Protein AF-A0A2Y9AD36-F1 (afdb_monomer)

Organism: NCBI:txid475081

Sequence (141 aa):
MLAATVLSATPFQVSAASSDPVTTPAVSARLLTVENGIAPGAGTLSAGLALDLAEGWKTYWRTPEEVGFPPEIDWSGSQNVASIDFQWPATERFTAFGIENFGYHDEVVFPIRITLEEPGAPVRLSADVTLLTCSDIRVPQ

Nearest PDB structures (foldseek):
  6c29-assembly3_C  TM=8.205E-01  e=1.510E-08  Proteus mirabilis HI4320
  1om9-assembly1_A  TM=4.611E-01  e=1.173E-01  Homo sapiens
  6pnq-assembly1_B  TM=2.690E-01  e=9.764E-01  Rattus norvegicus
  1h54-assembly1_A  TM=2.701E-01  e=9.272E-01  Levilactobacillus brevis
  1h54-assembly1_B  TM=2.167E-01  e=1.555E+00  Levilactobacillus brevis

Secondary structure (DSSP, 8-state):
-PPPPP--------PPEEPPPEE-SSEEEEEEES-SS--TT--EEEEEEEEEEPTTEEEE-S--SSS----EEE-TT-BS-SEEEE-----EEEEETTEEEEEEESEEEEEEEEEPSSTTS--B---EEE--EEESS----

Foldseek 3Di:
DDDDDDDDDDPDPFDKDKDDWDDDLFKIWIKIWPGPAAPAQAQKTKIKIKIFGDPQKWFADQDWDPDDDGKDKDFVPKDQFPDKDKADDAWDWDADPNDIGTGDHGMDIIMMMTGGNDHRDDIGTDIDIDTDMDGPDPDDD

Solvent-accessible surface area (backbone atoms only — not comparable to full-atom values): 8468 Å² total; per-residue (Å²): 133,88,80,85,84,85,83,83,82,77,79,82,80,75,43,61,36,68,54,78,70,52,72,56,94,54,39,36,38,30,48,36,29,70,46,64,69,61,55,87,67,37,46,61,49,58,33,28,48,37,38,42,30,36,93,63,23,34,37,62,32,82,67,38,86,89,77,66,64,49,67,44,72,45,50,82,77,36,42,51,66,66,48,76,50,81,44,81,67,91,67,45,80,47,75,56,98,89,38,83,45,50,20,49,49,53,64,48,64,33,47,29,44,37,32,36,64,51,49,32,50,83,68,46,88,35,73,52,75,49,73,55,74,50,57,81,60,88,74,85,128

InterPro domains:
  IPR028250 Thiol:disulfide interchange protein DsbD, N-terminal domain [PF11412] (43-136)

Structure (mmCIF, N/CA/C/O backbone):
data_AF-A0A2Y9AD36-F1
#
_entry.id   AF-A0A2Y9AD36-F1
#
loop_
_atom_site.group_PDB
_atom_site.id
_atom_site.type_symbol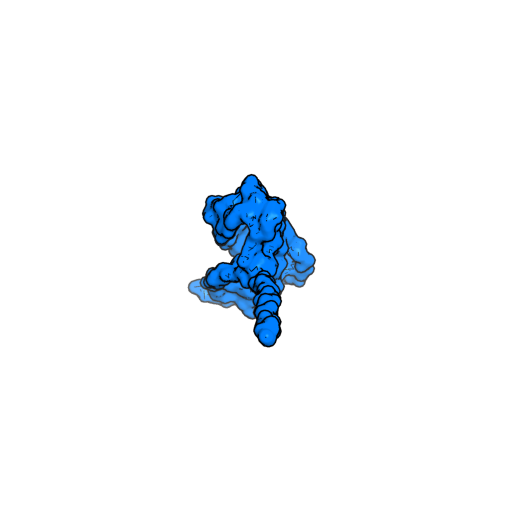
_atom_site.label_atom_id
_atom_site.label_alt_id
_atom_site.label_comp_id
_atom_site.label_asym_id
_atom_site.label_entity_id
_atom_site.label_seq_id
_atom_site.pdbx_PDB_ins_code
_atom_site.Cartn_x
_atom_site.Cartn_y
_atom_site.Cartn_z
_atom_site.occupancy
_atom_site.B_iso_or_equiv
_atom_site.auth_seq_id
_atom_site.auth_comp_id
_atom_site.auth_asym_id
_atom_site.auth_atom_id
_atom_site.pdbx_PDB_model_num
ATOM 1 N N . MET A 1 1 ? -53.919 -28.029 16.811 1.00 48.59 1 MET A N 1
ATOM 2 C CA . MET A 1 1 ? -52.761 -28.242 15.915 1.00 48.59 1 MET A CA 1
ATOM 3 C C . MET A 1 1 ? -51.708 -27.209 16.285 1.00 48.59 1 MET A C 1
ATOM 5 O O . MET A 1 1 ? -52.034 -26.032 16.236 1.00 48.59 1 MET A O 1
ATOM 9 N N . LEU A 1 2 ? -50.515 -27.615 16.733 1.00 43.09 2 LEU A N 1
ATOM 10 C CA . LEU A 1 2 ? -49.399 -26.680 16.932 1.00 43.09 2 LEU A CA 1
ATOM 11 C C . LEU A 1 2 ? -48.762 -26.405 15.564 1.00 43.09 2 LEU A C 1
ATOM 13 O O . LEU A 1 2 ? -48.336 -27.342 14.894 1.00 43.09 2 LEU A O 1
ATOM 17 N N . ALA A 1 3 ? -48.728 -25.141 15.147 1.00 57.41 3 ALA A N 1
ATOM 18 C CA . ALA A 1 3 ? -47.971 -24.714 13.977 1.00 57.41 3 ALA A CA 1
ATOM 19 C C . ALA A 1 3 ? -46.500 -24.540 14.382 1.00 57.41 3 ALA A C 1
ATOM 21 O O . ALA A 1 3 ? -46.206 -23.840 15.349 1.00 57.41 3 ALA A O 1
ATOM 22 N N . ALA A 1 4 ? -45.588 -25.205 13.675 1.00 63.00 4 ALA A N 1
ATOM 23 C CA . ALA A 1 4 ? -44.155 -25.050 13.886 1.00 63.00 4 ALA A CA 1
ATOM 24 C C . ALA A 1 4 ? -43.661 -23.785 13.170 1.00 63.00 4 ALA A C 1
ATOM 26 O O . ALA A 1 4 ? -43.781 -23.673 11.950 1.00 63.00 4 ALA A O 1
ATOM 27 N N . THR A 1 5 ? -43.104 -22.839 13.922 1.00 64.06 5 THR A N 1
ATOM 28 C CA . THR A 1 5 ? -42.421 -21.658 13.384 1.00 64.06 5 THR A CA 1
ATOM 29 C C . THR A 1 5 ? -40.951 -22.003 13.173 1.00 64.06 5 THR A C 1
ATOM 31 O O . THR A 1 5 ? -40.244 -22.326 14.125 1.00 64.06 5 THR A O 1
ATOM 34 N N . VAL A 1 6 ? -40.486 -21.954 11.926 1.00 73.06 6 VAL A N 1
ATOM 35 C CA . VAL A 1 6 ? -39.072 -22.149 11.581 1.00 73.06 6 VAL A CA 1
ATOM 36 C C . VAL A 1 6 ? -38.408 -20.776 11.509 1.00 73.06 6 VAL A C 1
ATOM 38 O O . VAL A 1 6 ? -38.865 -19.913 10.763 1.00 73.06 6 VAL A O 1
ATOM 41 N N . LEU A 1 7 ? -37.348 -20.569 12.294 1.00 74.31 7 LEU A N 1
ATOM 42 C CA . LEU A 1 7 ? -36.509 -19.373 12.235 1.00 74.31 7 LEU A CA 1
ATOM 43 C C . LEU A 1 7 ? -35.235 -19.713 11.454 1.00 74.31 7 LEU A C 1
ATOM 45 O O . LEU A 1 7 ? -34.413 -20.499 11.921 1.00 74.31 7 LEU A O 1
ATOM 49 N N . SER A 1 8 ? -35.076 -19.127 10.270 1.00 70.00 8 SER A N 1
ATOM 50 C CA . SER A 1 8 ? -33.864 -19.266 9.460 1.00 70.00 8 SER A CA 1
ATOM 51 C C . SER A 1 8 ? -32.948 -18.072 9.713 1.00 70.00 8 SER A C 1
ATOM 53 O O . SER A 1 8 ? -33.290 -16.948 9.354 1.00 70.00 8 SER A O 1
ATOM 55 N N . ALA A 1 9 ? -31.788 -18.304 10.329 1.00 64.00 9 ALA A N 1
ATOM 56 C CA . ALA A 1 9 ? -30.728 -17.306 10.431 1.00 64.00 9 ALA A CA 1
ATOM 57 C C . ALA A 1 9 ? -29.854 -17.381 9.170 1.00 64.00 9 ALA A C 1
ATOM 59 O O . ALA A 1 9 ? -29.153 -18.369 8.955 1.00 64.00 9 ALA A O 1
ATOM 60 N N . THR A 1 10 ? -29.912 -16.364 8.311 1.00 58.66 10 THR A N 1
ATOM 61 C CA . THR A 1 10 ? -28.974 -16.228 7.188 1.00 58.66 10 THR A CA 1
ATOM 62 C C . THR A 1 10 ? -27.591 -15.846 7.719 1.00 58.66 10 THR A C 1
ATOM 64 O O . THR A 1 10 ? -27.505 -14.910 8.518 1.00 58.66 10 THR A O 1
ATOM 67 N N . PRO A 1 11 ? -26.510 -16.527 7.298 1.00 57.38 11 PRO A N 1
ATOM 68 C CA . PRO A 1 11 ? -25.160 -16.144 7.687 1.00 57.38 11 PRO A CA 1
ATOM 69 C C . PRO A 1 11 ? -24.866 -14.726 7.187 1.00 57.38 11 PRO A C 1
ATOM 71 O O . PRO A 1 11 ? -25.161 -14.395 6.037 1.00 57.38 11 PRO A O 1
ATOM 74 N N . PHE A 1 12 ? -24.301 -13.888 8.059 1.00 60.62 12 PHE A N 1
ATOM 75 C CA . PHE A 1 12 ? -23.795 -12.571 7.684 1.00 60.62 12 PHE A CA 1
ATOM 76 C C . PHE A 1 12 ? -22.705 -12.787 6.629 1.00 60.62 12 PHE A C 1
ATOM 78 O O . PHE A 1 12 ? -21.667 -13.385 6.913 1.00 60.62 12 PHE A O 1
ATOM 85 N N . GLN A 1 13 ? -22.968 -12.383 5.388 1.00 58.28 13 GLN A N 1
ATOM 86 C CA . GLN A 1 13 ? -21.959 -12.418 4.340 1.00 58.28 13 GLN A CA 1
ATOM 87 C C . GLN A 1 13 ? -20.945 -11.323 4.660 1.00 58.28 13 GLN A C 1
ATOM 89 O O . GLN A 1 13 ? -21.224 -10.140 4.488 1.00 58.28 13 GLN A O 1
ATOM 94 N N . VAL A 1 14 ? -19.782 -11.719 5.170 1.00 64.44 14 VAL A N 1
ATOM 95 C CA . VAL A 1 14 ? -18.631 -10.825 5.261 1.00 64.44 14 VAL A CA 1
ATOM 96 C C . VAL A 1 14 ? -18.055 -10.730 3.853 1.00 64.44 14 VAL A C 1
ATOM 98 O O . VAL A 1 14 ? -17.436 -11.668 3.357 1.00 64.44 14 VAL A O 1
ATOM 101 N N . SER A 1 15 ? -18.355 -9.638 3.160 1.00 78.94 15 SER A N 1
ATOM 102 C CA . SER A 1 15 ? -17.719 -9.304 1.883 1.00 78.94 15 SER A CA 1
ATOM 103 C C . SER A 1 15 ? -16.440 -8.523 2.148 1.00 78.94 15 SER A C 1
ATOM 105 O O . SER A 1 15 ? -16.371 -7.824 3.146 1.00 78.94 15 SER A O 1
ATOM 107 N N . ALA A 1 16 ? -15.453 -8.594 1.261 1.00 86.06 16 ALA A N 1
ATOM 108 C CA . ALA A 1 16 ? -14.370 -7.613 1.244 1.00 86.06 16 ALA A CA 1
ATOM 109 C C . ALA A 1 16 ? -14.930 -6.228 0.864 1.00 86.06 16 ALA A C 1
ATOM 111 O O . ALA A 1 16 ? -15.912 -6.148 0.119 1.00 86.06 16 ALA A O 1
ATOM 112 N N . ALA A 1 17 ? -14.320 -5.148 1.354 1.00 89.75 17 ALA A N 1
ATOM 113 C CA . ALA A 1 17 ? -14.590 -3.801 0.850 1.00 89.75 17 ALA A CA 1
ATOM 114 C C . ALA A 1 17 ? -13.448 -3.349 -0.065 1.00 89.75 17 ALA A C 1
ATOM 116 O O . ALA A 1 17 ? -12.291 -3.716 0.148 1.00 89.75 17 ALA A O 1
ATOM 117 N N . SER A 1 18 ? -13.763 -2.529 -1.065 1.00 94.44 18 SER A N 1
ATOM 118 C CA . SER A 1 18 ? -12.772 -1.872 -1.917 1.00 94.44 18 SER A CA 1
ATOM 119 C C . SER A 1 18 ? -13.133 -0.409 -2.129 1.00 94.44 18 SER A C 1
ATOM 121 O O . SER A 1 18 ? -14.314 -0.086 -2.266 1.00 94.44 18 SER A O 1
ATOM 123 N N . SER A 1 19 ? -12.132 0.465 -2.203 1.00 95.38 19 SER A N 1
ATOM 124 C CA . SER A 1 19 ? -12.334 1.827 -2.703 1.00 95.38 19 SER A CA 1
ATOM 125 C C . SER A 1 19 ? -12.590 1.825 -4.211 1.00 95.38 19 SER A C 1
ATOM 127 O O . SER A 1 19 ? -12.266 0.855 -4.905 1.00 95.38 19 SER A O 1
ATOM 129 N N . ASP A 1 20 ? -13.091 2.945 -4.732 1.00 95.81 20 ASP A N 1
ATOM 130 C CA . ASP A 1 20 ? -12.963 3.228 -6.160 1.00 95.81 20 ASP A CA 1
ATOM 131 C C . ASP A 1 20 ? -11.470 3.276 -6.541 1.00 95.81 20 ASP A C 1
ATOM 133 O O . ASP A 1 20 ? -10.641 3.711 -5.726 1.00 95.81 20 ASP A O 1
ATOM 137 N N . PRO A 1 21 ? -11.096 2.797 -7.739 1.00 95.69 21 PRO A N 1
ATOM 138 C CA . PRO A 1 21 ? -9.721 2.870 -8.199 1.00 95.69 21 PRO A CA 1
ATOM 139 C C . PRO A 1 21 ? -9.339 4.307 -8.572 1.00 95.69 21 PRO A C 1
ATOM 141 O O . PRO A 1 21 ? -10.106 5.028 -9.211 1.00 95.69 21 PRO A O 1
ATOM 144 N N . VAL A 1 22 ? -8.114 4.694 -8.223 1.00 95.81 22 VAL A N 1
ATOM 145 C CA . VAL A 1 22 ? -7.457 5.905 -8.724 1.00 95.81 22 VAL A CA 1
ATOM 146 C C . VAL A 1 22 ? -6.466 5.482 -9.799 1.00 95.81 22 VAL A C 1
ATOM 148 O O . VAL A 1 22 ? -5.527 4.736 -9.523 1.00 95.81 22 VAL A O 1
ATOM 151 N N . THR A 1 23 ? -6.680 5.937 -11.032 1.00 95.25 23 THR A N 1
ATOM 152 C CA . THR A 1 23 ? -5.929 5.460 -12.199 1.00 95.25 23 THR A CA 1
ATOM 153 C C . THR A 1 23 ? -5.132 6.579 -12.858 1.00 95.25 23 THR A C 1
ATOM 155 O O . THR A 1 23 ? -5.627 7.679 -13.098 1.00 95.25 23 THR A O 1
ATOM 158 N N . THR A 1 24 ? -3.893 6.256 -13.204 1.00 93.50 24 THR A N 1
ATOM 159 C CA . THR A 1 24 ? -3.005 7.016 -14.088 1.00 93.50 24 THR A CA 1
ATOM 160 C C . THR A 1 24 ? -2.670 6.151 -15.312 1.00 93.50 24 THR A C 1
ATOM 162 O O . THR A 1 24 ? -2.976 4.959 -15.309 1.00 93.50 24 THR A O 1
ATOM 165 N N . PRO A 1 25 ? -1.999 6.680 -16.352 1.00 93.25 25 PRO A N 1
ATOM 166 C CA . PRO A 1 25 ? -1.533 5.844 -17.462 1.00 93.25 25 PRO A CA 1
ATOM 167 C C . PRO A 1 25 ? -0.558 4.722 -17.059 1.00 93.25 25 PRO A C 1
ATOM 169 O O . PRO A 1 25 ? -0.398 3.771 -17.815 1.00 93.25 25 PRO A O 1
ATOM 172 N N . ALA A 1 26 ? 0.112 4.849 -15.907 1.00 92.50 26 ALA A N 1
ATOM 173 C CA . ALA A 1 26 ? 1.117 3.898 -15.435 1.00 92.50 26 ALA A CA 1
ATOM 174 C C . ALA A 1 26 ? 0.559 2.859 -14.454 1.00 92.50 26 ALA A C 1
ATOM 176 O O . ALA A 1 26 ? 1.008 1.716 -14.446 1.00 92.50 26 ALA A O 1
ATOM 177 N N . VAL A 1 27 ? -0.381 3.264 -13.595 1.00 95.38 27 VAL A N 1
ATOM 178 C CA . VAL A 1 27 ? -0.849 2.450 -12.467 1.00 95.38 27 VAL A CA 1
ATOM 179 C C . VAL A 1 27 ? -2.290 2.776 -12.091 1.00 95.38 27 VAL A C 1
ATOM 181 O O . VAL A 1 27 ? -2.697 3.943 -12.095 1.00 95.38 27 VAL A O 1
ATOM 184 N N . SER A 1 28 ? -3.040 1.747 -11.711 1.00 97.25 28 SER A N 1
ATOM 185 C CA . SER A 1 28 ? -4.317 1.841 -11.014 1.00 97.25 28 SER A CA 1
ATOM 186 C C . SER A 1 28 ? -4.154 1.376 -9.568 1.00 97.25 28 SER A C 1
ATOM 188 O O . SER A 1 28 ? -3.721 0.254 -9.325 1.00 97.25 28 SER A O 1
ATOM 190 N N . ALA A 1 29 ? -4.518 2.222 -8.607 1.00 96.81 29 ALA A N 1
ATOM 191 C CA . ALA A 1 29 ? -4.393 1.951 -7.179 1.00 96.81 29 ALA A CA 1
ATOM 192 C C . ALA A 1 29 ? -5.766 1.883 -6.501 1.00 96.81 29 ALA A C 1
ATOM 194 O O . ALA A 1 29 ? -6.648 2.693 -6.788 1.00 96.81 29 ALA A O 1
ATOM 195 N N . ARG A 1 30 ? -5.953 0.942 -5.572 1.00 97.06 30 ARG A N 1
ATOM 196 C CA . ARG A 1 30 ? -7.148 0.869 -4.714 1.00 97.06 30 ARG A CA 1
ATOM 197 C C . ARG A 1 30 ? -6.827 0.307 -3.335 1.00 97.06 30 ARG A C 1
ATOM 199 O O . ARG A 1 30 ? -5.950 -0.545 -3.193 1.00 97.06 30 ARG A O 1
ATOM 206 N N . LEU A 1 31 ? -7.584 0.737 -2.331 1.00 96.94 31 LEU A N 1
ATOM 207 C CA . LEU A 1 31 ? -7.562 0.126 -1.004 1.00 96.94 31 LEU A CA 1
ATOM 208 C C . LEU A 1 31 ? -8.560 -1.026 -0.943 1.00 96.94 31 LEU A C 1
ATOM 210 O O . LEU A 1 31 ? -9.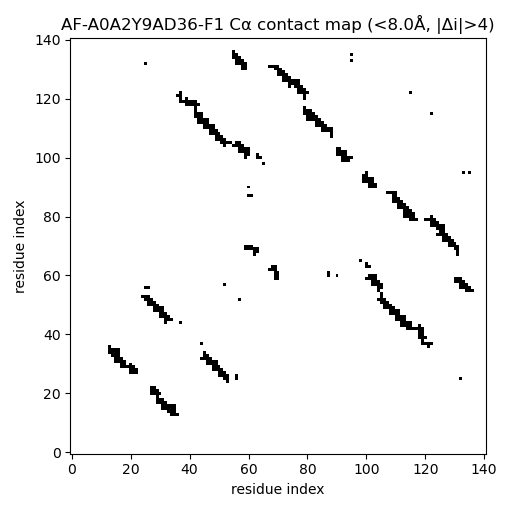670 -0.921 -1.464 1.00 96.94 31 LEU A O 1
ATOM 214 N N . LEU A 1 32 ? -8.164 -2.104 -0.278 1.00 95.88 32 LEU A N 1
ATOM 215 C CA . LEU A 1 32 ? -8.965 -3.298 -0.041 1.00 95.88 32 LEU A CA 1
ATOM 216 C C . LEU A 1 32 ? -8.987 -3.613 1.454 1.00 95.88 32 LEU A C 1
ATOM 218 O O . LEU A 1 32 ? -7.972 -3.457 2.129 1.00 95.88 32 LEU A O 1
ATOM 222 N N . THR A 1 33 ? -10.101 -4.123 1.965 1.00 94.94 33 THR A N 1
ATOM 223 C CA . THR A 1 33 ? -10.173 -4.757 3.288 1.00 94.94 33 THR A CA 1
ATOM 224 C C . THR A 1 33 ? -10.575 -6.214 3.138 1.00 94.94 33 THR A C 1
ATOM 226 O O . THR A 1 33 ? -11.345 -6.567 2.245 1.00 94.94 33 THR A O 1
ATOM 229 N N . VAL A 1 34 ? -10.074 -7.074 4.026 1.00 89.38 34 VAL A N 1
ATOM 230 C CA . VAL A 1 34 ? -10.480 -8.492 4.043 1.00 89.38 34 VAL A CA 1
ATOM 231 C C . VAL A 1 34 ? -11.968 -8.625 4.393 1.00 89.38 34 VAL A C 1
ATOM 233 O O . VAL A 1 34 ? -12.644 -9.532 3.916 1.00 89.38 34 VAL A O 1
ATOM 236 N N . GLU A 1 35 ? -12.486 -7.680 5.182 1.00 87.69 35 GLU A N 1
ATOM 237 C CA . GLU A 1 35 ? -13.848 -7.678 5.707 1.00 87.69 35 GLU A CA 1
ATOM 238 C C . GLU A 1 35 ? -14.478 -6.280 5.580 1.00 87.69 35 GLU A C 1
ATOM 240 O O . GLU A 1 35 ? -13.838 -5.261 5.848 1.00 87.69 35 GLU A O 1
ATOM 245 N N . ASN A 1 36 ? -15.746 -6.222 5.177 1.00 86.75 36 ASN A N 1
ATOM 246 C CA . ASN A 1 36 ? -16.570 -5.017 5.066 1.00 86.75 36 ASN A CA 1
ATOM 247 C C . ASN A 1 36 ? -17.387 -4.836 6.351 1.00 86.75 36 ASN A C 1
ATOM 249 O O . ASN A 1 36 ? -18.619 -4.848 6.356 1.00 86.75 36 ASN A O 1
ATOM 253 N N . GLY A 1 37 ? -16.669 -4.775 7.466 1.00 87.81 37 GLY A N 1
ATOM 254 C CA . GLY A 1 37 ? -17.218 -4.675 8.807 1.00 87.81 37 GLY A CA 1
ATOM 255 C C . GLY A 1 37 ? -16.111 -4.782 9.847 1.00 87.81 37 GLY A C 1
ATOM 256 O O . GLY A 1 37 ? -15.023 -5.269 9.558 1.00 87.81 37 GLY A O 1
ATOM 257 N N . ILE A 1 38 ? -16.397 -4.315 11.059 1.00 90.62 38 ILE A N 1
ATOM 258 C CA . ILE A 1 38 ? -15.499 -4.447 12.205 1.00 90.62 38 ILE A CA 1
ATOM 259 C C . ILE A 1 38 ? -16.195 -5.347 13.217 1.00 90.62 38 ILE A C 1
ATOM 261 O O . ILE A 1 38 ? -17.302 -5.047 13.669 1.00 90.62 38 ILE A O 1
ATOM 265 N N . ALA A 1 39 ? -15.574 -6.482 13.538 1.00 90.00 39 ALA A N 1
ATOM 266 C CA . ALA A 1 39 ? -16.119 -7.388 14.537 1.00 90.00 39 ALA A CA 1
ATOM 267 C C . ALA A 1 39 ? -16.146 -6.708 15.924 1.00 90.00 39 ALA A C 1
ATOM 269 O O . ALA A 1 39 ? -15.247 -5.924 16.244 1.00 90.00 39 ALA A O 1
ATOM 270 N N . PRO A 1 40 ? -17.141 -7.005 16.782 1.00 89.81 40 PRO A N 1
ATOM 271 C CA . PRO A 1 40 ? -17.202 -6.434 18.124 1.00 89.81 40 PRO A CA 1
ATOM 272 C C . PRO A 1 40 ? -15.907 -6.675 18.909 1.00 89.81 40 PRO A C 1
ATOM 274 O O . PRO A 1 40 ? -15.464 -7.812 19.058 1.00 89.81 40 PRO A O 1
ATOM 277 N N . GLY A 1 41 ? -15.300 -5.597 19.409 1.00 92.88 41 GLY A N 1
ATOM 278 C CA . GLY A 1 41 ? -14.044 -5.651 20.162 1.00 92.88 41 GLY A CA 1
ATOM 279 C C . GLY A 1 41 ? -12.786 -5.920 19.327 1.00 92.88 41 GLY A C 1
ATOM 280 O O . GLY A 1 41 ? -11.710 -6.051 19.909 1.00 92.88 41 GLY A O 1
ATOM 281 N N . ALA A 1 42 ? -12.877 -5.988 17.993 1.00 94.19 42 ALA A N 1
ATOM 282 C CA . ALA A 1 42 ? -11.697 -6.078 17.139 1.00 94.19 42 ALA A CA 1
ATOM 283 C C . ALA A 1 42 ? -10.851 -4.808 17.288 1.00 94.19 42 ALA A C 1
ATOM 285 O O . ALA A 1 42 ? -11.331 -3.706 17.040 1.00 94.19 42 ALA A O 1
ATOM 286 N N . GLY A 1 43 ? -9.596 -4.967 17.710 1.00 96.31 43 GLY A N 1
ATOM 287 C CA . GLY A 1 43 ? -8.631 -3.867 17.814 1.00 96.31 43 GLY A CA 1
ATOM 288 C C . GLY A 1 43 ? -7.785 -3.673 16.556 1.00 96.31 43 GLY A C 1
ATOM 289 O O . GLY A 1 43 ? -7.024 -2.713 16.476 1.00 96.31 43 GLY A O 1
ATOM 290 N N . THR A 1 44 ? -7.886 -4.582 15.585 1.00 96.38 44 THR A N 1
ATOM 291 C CA . THR A 1 44 ? -7.106 -4.537 14.348 1.00 96.38 44 THR A CA 1
ATOM 292 C C . THR A 1 44 ? -7.951 -4.894 13.133 1.00 96.38 44 THR A C 1
ATOM 294 O O . THR A 1 44 ? -8.937 -5.623 13.235 1.00 96.38 44 THR A O 1
ATOM 297 N N . LEU A 1 45 ? -7.528 -4.391 11.974 1.00 95.06 45 LEU A N 1
ATOM 298 C CA . LEU A 1 45 ? -8.106 -4.685 10.668 1.00 95.06 45 LEU A CA 1
ATOM 299 C C . LEU A 1 45 ? -6.993 -5.031 9.672 1.00 95.06 45 LEU A C 1
ATOM 301 O O . LEU A 1 45 ? -5.946 -4.379 9.636 1.00 95.06 45 LEU A O 1
ATOM 305 N N . SER A 1 46 ? -7.232 -6.050 8.849 1.00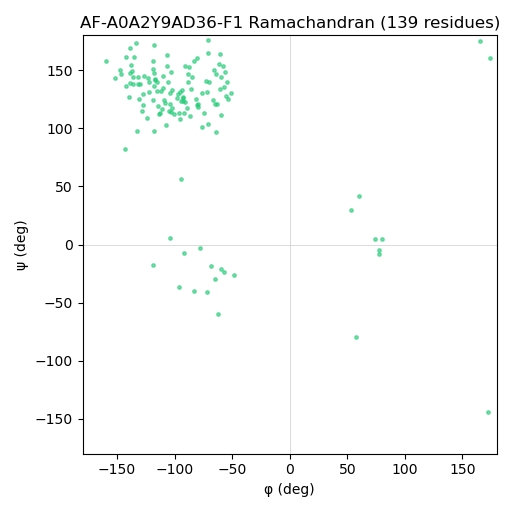 96.00 46 SER A N 1
ATOM 306 C CA . SER A 1 46 ? -6.376 -6.382 7.710 1.00 96.00 46 SER A CA 1
ATOM 307 C C . SER A 1 46 ? -6.881 -5.706 6.441 1.00 96.00 46 SER A C 1
ATOM 309 O O . SER A 1 46 ? -8.041 -5.859 6.048 1.00 96.00 46 SER A O 1
ATOM 311 N N . ALA A 1 47 ? -5.976 -4.986 5.792 1.00 96.56 47 ALA A N 1
ATOM 312 C CA . ALA A 1 47 ? -6.203 -4.279 4.548 1.00 96.56 47 ALA A CA 1
ATOM 313 C C . ALA A 1 47 ? -5.062 -4.540 3.558 1.00 96.56 47 ALA A C 1
ATOM 315 O O . ALA A 1 47 ? -4.055 -5.172 3.886 1.00 96.56 47 ALA A O 1
ATOM 316 N N . GLY A 1 48 ? -5.225 -4.049 2.337 1.00 96.81 48 GLY A N 1
ATOM 317 C CA . GLY A 1 48 ? -4.176 -4.036 1.333 1.00 96.81 48 GLY A CA 1
ATOM 318 C C . GLY A 1 48 ? -4.267 -2.815 0.430 1.00 96.81 48 GLY A C 1
ATOM 319 O O . GLY A 1 48 ? -5.364 -2.343 0.128 1.00 96.81 48 GLY A O 1
ATOM 320 N N . LEU A 1 49 ? -3.114 -2.319 -0.011 1.00 97.12 49 LEU A N 1
ATOM 321 C CA . LEU A 1 49 ? -3.017 -1.388 -1.133 1.00 97.12 49 LEU A CA 1
ATOM 322 C C . LEU A 1 49 ? -2.722 -2.209 -2.386 1.00 97.12 49 LEU A C 1
ATOM 324 O O . LEU A 1 49 ? -1.624 -2.746 -2.523 1.00 97.12 49 LEU A O 1
ATOM 328 N N . ALA A 1 50 ? -3.711 -2.338 -3.263 1.00 97.44 50 ALA A N 1
ATOM 329 C CA . ALA A 1 50 ? -3.578 -3.051 -4.524 1.00 97.44 50 ALA A CA 1
ATOM 330 C C . ALA A 1 50 ? -3.176 -2.080 -5.632 1.00 97.44 50 ALA A C 1
ATOM 332 O O . ALA A 1 50 ? -3.860 -1.075 -5.843 1.00 97.44 50 ALA A O 1
ATOM 333 N N . LEU A 1 51 ? -2.093 -2.406 -6.330 1.00 97.12 51 LEU A N 1
ATOM 334 C CA . LEU A 1 51 ? -1.624 -1.724 -7.525 1.00 97.12 51 LEU A CA 1
ATOM 335 C C . LEU A 1 51 ? -1.699 -2.678 -8.716 1.00 97.12 51 LEU A C 1
ATOM 337 O O . LEU A 1 51 ? -1.205 -3.800 -8.638 1.00 97.12 51 LEU A O 1
ATOM 341 N N . ASP A 1 52 ? -2.272 -2.189 -9.805 1.00 97.38 52 ASP A N 1
ATOM 342 C CA . ASP A 1 52 ? -2.265 -2.806 -11.130 1.00 97.38 52 ASP A CA 1
ATOM 343 C C . ASP A 1 52 ? -1.437 -1.893 -12.045 1.00 97.38 52 ASP A C 1
ATOM 345 O O . ASP A 1 52 ? -1.790 -0.725 -12.249 1.00 97.38 52 ASP A O 1
ATOM 349 N N . LEU A 1 53 ? -0.272 -2.372 -12.477 1.00 95.88 53 LEU A N 1
ATOM 350 C CA . LEU A 1 53 ? 0.690 -1.637 -13.289 1.00 95.88 53 LEU A CA 1
ATOM 351 C C . LEU A 1 53 ? 0.474 -1.964 -14.763 1.00 95.88 53 LEU A C 1
ATOM 353 O O . LEU A 1 53 ? 0.440 -3.124 -15.164 1.00 95.88 53 LEU A O 1
ATOM 357 N N . ALA A 1 54 ? 0.399 -0.922 -15.589 1.00 95.25 54 ALA A N 1
ATOM 358 C CA . ALA A 1 54 ? 0.283 -1.095 -17.029 1.00 95.25 54 ALA A CA 1
ATOM 359 C C . ALA A 1 54 ? 1.504 -1.837 -17.605 1.00 95.25 54 ALA A C 1
ATOM 361 O O . ALA A 1 54 ? 2.609 -1.773 -17.064 1.00 95.25 54 ALA A O 1
ATOM 362 N N . GLU A 1 55 ? 1.321 -2.502 -18.746 1.00 92.69 55 GLU A N 1
ATOM 363 C CA . GLU A 1 55 ? 2.379 -3.286 -19.391 1.00 92.69 55 GLU A CA 1
ATOM 364 C C . GLU A 1 55 ? 3.681 -2.477 -19.556 1.00 92.69 55 GLU A C 1
ATOM 366 O O . GLU A 1 55 ? 3.685 -1.335 -20.029 1.00 92.69 55 GLU A O 1
ATOM 371 N N . GLY A 1 56 ? 4.801 -3.073 -19.139 1.00 90.94 56 GLY A N 1
ATOM 372 C CA . GLY A 1 56 ? 6.127 -2.453 -19.192 1.00 90.94 56 GLY A CA 1
ATOM 373 C C . GLY A 1 56 ? 6.406 -1.423 -18.092 1.00 90.94 56 GLY A C 1
ATOM 374 O O . GLY A 1 56 ? 7.541 -0.942 -18.005 1.00 90.94 56 GLY A O 1
ATOM 375 N N . TRP A 1 57 ? 5.428 -1.096 -17.239 1.00 92.88 57 TRP A N 1
ATOM 376 C CA . TRP A 1 57 ? 5.619 -0.247 -16.065 1.00 92.88 57 TRP A CA 1
ATOM 377 C C . TRP A 1 57 ? 6.019 -1.051 -14.833 1.00 92.88 57 TRP A C 1
ATOM 379 O O . TRP A 1 57 ? 5.611 -2.194 -14.635 1.00 92.88 57 TRP A O 1
ATOM 389 N N . LYS A 1 58 ? 6.844 -0.431 -13.991 1.00 91.88 58 LYS A N 1
ATOM 390 C CA . LYS A 1 58 ? 7.339 -1.003 -12.736 1.00 91.88 58 LYS A CA 1
ATOM 391 C C . LYS A 1 58 ? 7.295 0.048 -11.643 1.00 91.88 58 LYS A C 1
ATOM 393 O O . LYS A 1 58 ? 7.479 1.233 -11.925 1.00 91.88 58 LYS A O 1
ATOM 398 N N . THR A 1 59 ? 7.101 -0.378 -10.402 1.00 91.00 59 THR A N 1
ATOM 399 C CA . THR A 1 59 ? 7.299 0.461 -9.214 1.00 91.00 59 THR A CA 1
ATOM 400 C C . THR A 1 59 ? 8.388 -0.127 -8.328 1.00 91.00 59 THR A C 1
ATOM 402 O O . THR A 1 59 ? 8.717 -1.310 -8.422 1.00 91.00 59 THR A O 1
ATOM 405 N N . TYR A 1 60 ? 8.989 0.715 -7.498 1.00 88.56 60 TYR A N 1
ATOM 406 C CA . TYR A 1 60 ? 10.186 0.383 -6.739 1.00 88.56 60 TYR A CA 1
ATOM 407 C C . TYR A 1 60 ? 9.847 -0.205 -5.371 1.00 88.56 60 TYR A C 1
ATOM 409 O O . TYR A 1 60 ? 8.804 0.072 -4.777 1.00 88.56 60 TYR A O 1
ATOM 417 N N . TRP A 1 61 ? 10.767 -1.012 -4.851 1.00 89.38 61 TRP A N 1
ATOM 418 C CA . TRP A 1 61 ? 10.731 -1.453 -3.464 1.00 89.38 61 TRP A CA 1
ATOM 419 C C . TRP A 1 61 ? 11.066 -0.306 -2.493 1.00 89.38 61 TRP A C 1
ATOM 421 O O . TRP A 1 61 ? 11.439 0.794 -2.894 1.00 89.38 61 TRP A O 1
ATOM 431 N N . ARG A 1 62 ? 10.980 -0.586 -1.187 1.00 80.12 62 ARG A N 1
ATOM 432 C CA . ARG A 1 62 ? 11.161 0.353 -0.065 1.00 80.12 62 ARG A CA 1
ATOM 433 C C . ARG A 1 62 ? 12.408 1.249 -0.131 1.00 80.12 62 ARG A C 1
ATOM 435 O O . ARG A 1 62 ? 12.447 2.286 0.517 1.00 80.12 62 ARG A O 1
ATOM 442 N N . THR A 1 63 ? 13.461 0.811 -0.816 1.00 67.25 63 THR A N 1
ATOM 443 C CA . THR A 1 63 ? 14.714 1.554 -0.963 1.00 67.25 63 THR A CA 1
ATOM 444 C C . THR A 1 63 ? 15.100 1.513 -2.435 1.00 67.25 63 THR A C 1
ATOM 446 O O . THR A 1 63 ? 15.652 0.505 -2.877 1.00 67.25 63 THR A O 1
ATOM 449 N N . PRO A 1 64 ? 14.795 2.561 -3.212 1.00 59.53 64 PRO A N 1
ATOM 450 C CA . PRO A 1 64 ? 15.442 2.738 -4.502 1.00 59.53 64 PRO A CA 1
ATOM 451 C C . PRO A 1 64 ? 16.928 2.973 -4.224 1.00 59.53 64 PRO A C 1
ATOM 453 O O . PRO A 1 64 ? 17.264 3.867 -3.452 1.00 59.53 64 PRO A O 1
ATOM 456 N N . GLU A 1 65 ? 17.813 2.131 -4.756 1.00 62.78 65 GLU A N 1
ATOM 457 C CA . GLU A 1 65 ? 19.231 2.198 -4.384 1.00 62.78 65 GLU A CA 1
ATOM 458 C C . GLU A 1 65 ? 19.860 3.543 -4.775 1.00 62.78 65 GLU A C 1
ATOM 460 O O . GLU A 1 65 ? 20.330 4.282 -3.913 1.00 62.78 65 GLU A O 1
ATOM 465 N N . GLU A 1 66 ? 19.839 3.874 -6.071 1.00 57.78 66 GLU A N 1
ATOM 466 C CA . GLU A 1 66 ? 20.585 5.015 -6.628 1.00 57.78 66 GLU A CA 1
ATOM 467 C C . GLU A 1 66 ? 19.688 6.090 -7.274 1.00 57.78 66 GLU A C 1
ATOM 469 O O . GLU A 1 66 ? 20.108 7.229 -7.469 1.00 57.78 66 GLU A O 1
ATOM 474 N N . VAL A 1 67 ? 18.437 5.751 -7.600 1.00 52.06 67 VAL A N 1
ATOM 475 C CA . VAL A 1 67 ? 17.513 6.605 -8.365 1.00 52.06 67 VAL A CA 1
ATOM 476 C C . VAL A 1 67 ? 16.090 6.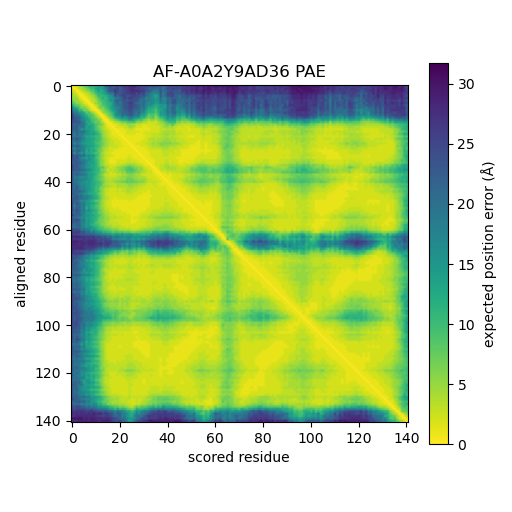439 -7.839 1.00 52.06 67 VAL A C 1
ATOM 478 O O . VAL A 1 67 ? 15.289 5.683 -8.383 1.00 52.06 67 VAL A O 1
ATOM 481 N N . GLY A 1 68 ? 15.760 7.147 -6.758 1.00 58.41 68 GLY A N 1
ATOM 482 C CA . GLY A 1 68 ? 14.364 7.317 -6.370 1.00 58.41 68 GLY A CA 1
ATOM 483 C C . GLY A 1 68 ? 14.108 7.829 -4.956 1.00 58.41 68 GLY A C 1
ATOM 484 O O . GLY A 1 68 ? 15.009 7.976 -4.138 1.00 58.41 68 GLY A O 1
ATOM 485 N N . PHE A 1 69 ? 12.827 8.061 -4.692 1.00 62.72 69 PHE A N 1
ATOM 486 C CA . PHE A 1 69 ? 12.209 8.295 -3.400 1.00 62.72 69 PHE A CA 1
ATOM 487 C C . PHE A 1 69 ? 11.436 7.026 -3.016 1.00 62.72 69 PHE A C 1
ATOM 489 O O . PHE A 1 69 ? 10.831 6.402 -3.898 1.00 62.72 69 PHE A O 1
ATOM 496 N N . PRO A 1 70 ? 11.474 6.602 -1.743 1.00 66.94 70 PRO A N 1
ATOM 497 C CA . PRO A 1 70 ? 10.641 5.498 -1.285 1.00 66.94 70 PRO A CA 1
ATOM 498 C C . PRO A 1 70 ? 9.161 5.829 -1.534 1.00 66.94 70 PRO A C 1
ATOM 500 O O . PRO A 1 70 ? 8.798 7.006 -1.548 1.00 66.94 70 PRO A O 1
ATOM 503 N N . PRO A 1 71 ? 8.289 4.825 -1.707 1.00 77.50 71 PRO A N 1
ATOM 504 C CA . PRO A 1 71 ? 6.854 5.062 -1.688 1.00 77.50 71 PRO A CA 1
ATOM 505 C C . PRO A 1 71 ? 6.452 5.755 -0.386 1.00 77.50 71 PRO A C 1
ATOM 507 O O . PRO A 1 71 ? 6.788 5.279 0.702 1.00 77.50 71 PRO A O 1
ATOM 510 N N . GLU A 1 72 ? 5.729 6.860 -0.504 1.00 86.31 72 GLU A N 1
ATOM 511 C CA . GLU A 1 72 ? 5.193 7.599 0.634 1.00 86.31 72 GLU A CA 1
ATOM 512 C C . GLU A 1 72 ? 3.678 7.464 0.637 1.00 86.31 72 GLU A C 1
ATOM 514 O O . GLU A 1 72 ? 3.022 7.619 -0.394 1.00 86.31 72 GLU A O 1
ATOM 519 N N . ILE A 1 73 ? 3.123 7.141 1.802 1.00 91.12 73 ILE A N 1
ATOM 520 C CA . ILE A 1 73 ? 1.682 7.015 1.978 1.00 91.12 73 ILE A CA 1
ATOM 521 C C . ILE A 1 73 ? 1.280 7.873 3.167 1.00 91.12 73 ILE A C 1
ATOM 523 O O . ILE A 1 73 ? 1.674 7.586 4.301 1.00 91.12 73 ILE A O 1
ATOM 527 N N . ASP A 1 74 ? 0.492 8.909 2.901 1.00 94.12 74 ASP A N 1
ATOM 528 C CA . ASP A 1 74 ? -0.129 9.726 3.933 1.00 94.12 74 ASP A CA 1
ATOM 529 C C . ASP A 1 74 ? -1.507 9.162 4.290 1.00 94.12 74 ASP A C 1
ATOM 531 O O . ASP A 1 74 ? -2.393 9.029 3.447 1.00 94.12 74 ASP A O 1
ATOM 535 N N . TRP A 1 75 ? -1.683 8.839 5.568 1.00 95.44 75 TRP A N 1
ATOM 536 C CA . TRP A 1 75 ? -2.917 8.294 6.126 1.00 95.44 75 TRP A CA 1
ATOM 537 C C . TRP A 1 75 ? -3.723 9.326 6.918 1.00 95.44 75 TRP A C 1
ATOM 539 O O . TRP A 1 75 ? -4.731 8.967 7.528 1.00 95.44 75 TRP A O 1
ATOM 549 N N . SER A 1 76 ? -3.306 10.595 6.922 1.00 94.75 76 SER A N 1
ATOM 550 C CA . SER A 1 76 ? -3.880 11.681 7.728 1.00 94.75 76 SER A CA 1
ATOM 551 C C . SER A 1 76 ? -5.378 11.918 7.495 1.00 94.75 76 SER A C 1
ATOM 553 O O . SER A 1 76 ? -6.069 12.401 8.390 1.00 94.75 76 SER A O 1
ATOM 555 N N . GLY A 1 77 ? -5.908 11.532 6.330 1.00 95.56 77 GLY A N 1
ATOM 556 C CA . GLY A 1 77 ? -7.344 11.575 6.028 1.00 95.56 77 GLY A CA 1
ATOM 557 C C . GLY A 1 77 ? -8.174 10.432 6.636 1.00 95.56 77 GLY A C 1
ATOM 558 O O . GLY A 1 77 ? -9.391 10.386 6.433 1.00 95.56 77 GLY A O 1
ATOM 559 N N . SER A 1 78 ? -7.540 9.478 7.323 1.00 97.19 78 SER A N 1
ATOM 560 C CA . SER A 1 78 ? -8.206 8.334 7.956 1.00 97.19 78 SER A CA 1
ATOM 561 C C . SER A 1 78 ? -8.839 8.707 9.302 1.00 97.19 78 SER A C 1
ATOM 563 O O . SER A 1 78 ? -8.488 9.706 9.923 1.00 97.19 78 SER A O 1
ATOM 565 N N . GLN A 1 79 ? -9.793 7.900 9.765 1.00 97.81 79 GLN A N 1
ATOM 566 C CA . GLN A 1 79 ? -10.468 8.067 11.059 1.00 97.81 79 GLN A CA 1
ATOM 567 C C . GLN A 1 79 ? -10.490 6.741 11.812 1.00 97.81 79 GLN A C 1
ATOM 569 O O . GLN A 1 79 ? -10.698 5.700 11.182 1.00 97.81 79 GLN A O 1
ATOM 574 N N . ASN A 1 80 ? -10.351 6.799 13.142 1.00 97.44 80 ASN A N 1
ATOM 575 C CA . ASN A 1 80 ? -10.250 5.630 14.018 1.00 97.44 80 ASN A CA 1
ATOM 576 C C . ASN A 1 80 ? -9.032 4.741 13.677 1.00 97.44 80 ASN A C 1
ATOM 578 O O . ASN A 1 80 ? -9.124 3.514 13.621 1.00 97.44 80 ASN A O 1
ATOM 582 N N . VAL A 1 81 ? -7.885 5.365 13.396 1.00 97.75 81 VAL A N 1
ATOM 583 C CA . VAL A 1 81 ? -6.632 4.684 13.038 1.00 97.75 81 VAL A CA 1
ATOM 584 C C . VAL A 1 81 ? -5.536 5.119 14.002 1.00 97.75 81 VAL A C 1
ATOM 586 O O . VAL A 1 81 ? -5.057 6.243 13.932 1.00 97.75 81 VAL A O 1
ATOM 589 N N . ALA A 1 82 ? -5.120 4.211 14.884 1.00 97.50 82 ALA A N 1
ATOM 590 C CA . ALA A 1 82 ? -4.083 4.468 15.881 1.00 97.50 82 ALA A CA 1
ATOM 591 C C . ALA A 1 82 ? -2.682 4.296 15.288 1.00 97.50 82 ALA A C 1
ATOM 593 O O . ALA A 1 82 ? -1.753 5.036 15.607 1.00 97.50 82 ALA A O 1
ATOM 594 N N . SER A 1 83 ? -2.509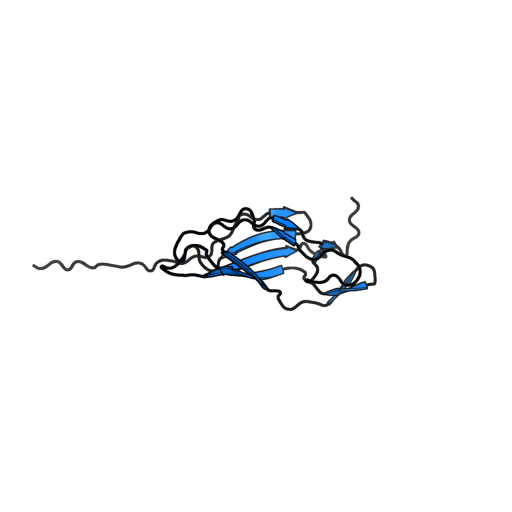 3.271 14.452 1.00 97.44 83 SER A N 1
ATOM 595 C CA . SER A 1 83 ? -1.250 2.996 13.769 1.00 97.44 83 SER A CA 1
ATOM 596 C C . SER A 1 83 ? -1.462 2.123 12.540 1.00 97.44 83 SER A C 1
ATOM 598 O O . SER A 1 83 ? -2.450 1.389 12.436 1.00 97.44 83 SER A O 1
ATOM 600 N N . ILE A 1 84 ? -0.502 2.194 11.620 1.00 96.50 84 ILE A N 1
ATOM 601 C CA . ILE A 1 84 ? -0.455 1.368 10.420 1.00 96.50 84 ILE A CA 1
ATOM 602 C C . ILE A 1 84 ? 0.901 0.677 10.329 1.00 96.50 84 ILE A C 1
ATOM 604 O O . ILE A 1 84 ? 1.949 1.311 10.427 1.00 96.50 84 ILE A O 1
ATOM 608 N N . ASP A 1 85 ? 0.852 -0.634 10.128 1.00 96.12 85 ASP A N 1
ATOM 609 C CA . ASP A 1 85 ? 1.988 -1.485 9.804 1.00 96.12 85 ASP A CA 1
ATOM 610 C C . ASP A 1 85 ? 1.875 -1.891 8.329 1.00 96.12 85 ASP A C 1
ATOM 612 O O . ASP A 1 85 ? 1.034 -2.714 7.952 1.00 96.12 85 ASP A O 1
ATOM 616 N N . PHE A 1 86 ? 2.680 -1.235 7.490 1.00 94.00 86 PHE A N 1
ATOM 617 C CA . PHE A 1 86 ? 2.743 -1.462 6.049 1.00 94.00 86 PHE A CA 1
ATOM 618 C C . PHE A 1 86 ? 3.831 -2.484 5.727 1.00 94.00 86 PHE A C 1
ATOM 620 O O . PHE A 1 86 ? 5.004 -2.299 6.066 1.00 94.00 86 PHE A O 1
ATOM 627 N N . GLN A 1 87 ? 3.450 -3.559 5.045 1.00 93.81 87 GLN A N 1
ATOM 628 C CA . GLN A 1 87 ? 4.321 -4.695 4.788 1.00 93.81 87 GLN A CA 1
ATOM 629 C C . GLN A 1 87 ? 4.707 -4.764 3.314 1.00 93.81 87 GLN A C 1
ATOM 631 O O . GLN A 1 87 ? 3.922 -4.462 2.418 1.00 93.81 87 GLN A O 1
ATOM 636 N N . TRP A 1 88 ? 5.936 -5.208 3.066 1.00 92.44 88 TRP A N 1
ATOM 637 C CA . TRP A 1 88 ? 6.496 -5.311 1.726 1.00 92.44 88 TRP A CA 1
ATOM 638 C C . TRP A 1 88 ? 6.524 -6.776 1.281 1.00 92.44 88 TRP A C 1
ATOM 640 O O . TRP A 1 88 ? 7.254 -7.564 1.890 1.00 92.44 88 TRP A O 1
ATOM 650 N N . PRO A 1 89 ? 5.765 -7.158 0.239 1.00 93.62 89 PRO A N 1
ATOM 651 C CA . PRO A 1 89 ? 5.878 -8.474 -0.378 1.00 93.62 89 PRO A CA 1
ATOM 652 C C . PRO A 1 89 ? 7.272 -8.726 -0.952 1.00 93.62 89 PRO A C 1
ATOM 654 O O . PRO A 1 89 ? 8.044 -7.788 -1.178 1.00 93.62 89 PRO A O 1
ATOM 657 N N . ALA A 1 90 ? 7.557 -10.000 -1.233 1.00 93.31 90 ALA A N 1
ATOM 658 C CA . ALA A 1 90 ? 8.743 -10.398 -1.982 1.00 93.31 90 ALA A CA 1
ATOM 659 C C . ALA A 1 90 ? 8.804 -9.659 -3.325 1.00 93.31 90 ALA A C 1
ATOM 661 O O . ALA A 1 90 ? 7.779 -9.454 -3.971 1.00 93.31 90 ALA A O 1
ATOM 662 N N . THR A 1 91 ? 10.006 -9.240 -3.706 1.00 92.81 91 THR A N 1
ATOM 663 C CA . THR A 1 91 ? 10.236 -8.390 -4.874 1.00 92.81 91 THR A CA 1
ATOM 664 C C . THR A 1 91 ? 10.860 -9.162 -6.017 1.00 92.81 91 THR A C 1
ATOM 666 O O . THR A 1 91 ? 11.463 -10.223 -5.829 1.00 92.81 91 THR A O 1
ATOM 669 N N . GLU A 1 92 ? 10.771 -8.569 -7.199 1.00 91.12 92 GLU A N 1
ATOM 670 C CA . GLU A 1 92 ? 11.489 -9.014 -8.380 1.00 91.12 92 GLU A CA 1
ATOM 671 C C . GLU A 1 92 ? 12.634 -8.063 -8.704 1.00 91.12 92 GLU A C 1
ATOM 673 O O . GLU A 1 92 ? 12.619 -6.878 -8.357 1.00 91.12 92 GLU A O 1
ATOM 678 N N . ARG A 1 93 ? 13.654 -8.605 -9.366 1.00 90.38 93 ARG A N 1
ATOM 679 C CA . ARG A 1 93 ? 14.812 -7.846 -9.828 1.00 90.38 93 ARG A CA 1
ATOM 680 C C . ARG A 1 93 ? 14.578 -7.395 -11.264 1.00 90.38 93 ARG A C 1
ATOM 682 O O . ARG A 1 93 ? 14.240 -8.213 -12.114 1.00 90.38 93 ARG A O 1
ATOM 689 N N . PHE A 1 94 ? 14.841 -6.127 -11.553 1.00 86.00 94 PHE A N 1
ATOM 690 C CA . PHE A 1 94 ? 14.785 -5.583 -12.909 1.00 86.00 94 PHE A CA 1
ATOM 691 C C . PHE A 1 94 ? 15.894 -4.560 -13.146 1.00 86.00 94 PHE A C 1
ATOM 693 O O . PHE A 1 94 ? 16.456 -4.004 -12.206 1.00 86.00 94 PHE A O 1
ATOM 700 N N . THR A 1 95 ? 16.195 -4.284 -14.413 1.00 83.44 95 THR A N 1
ATOM 701 C CA . THR A 1 95 ? 17.164 -3.251 -14.791 1.00 83.44 95 THR A CA 1
ATOM 702 C C . THR A 1 95 ? 16.426 -2.066 -15.392 1.00 83.44 95 THR A C 1
ATOM 704 O O . THR A 1 95 ? 15.749 -2.209 -16.406 1.00 83.44 95 THR A O 1
ATOM 707 N N . ALA A 1 96 ? 16.595 -0.887 -14.799 1.00 78.88 96 ALA A N 1
ATOM 708 C CA . ALA A 1 96 ? 16.079 0.375 -15.316 1.00 78.88 96 ALA A CA 1
ATOM 709 C C . ALA A 1 96 ? 17.241 1.348 -15.506 1.00 78.88 96 ALA A C 1
ATOM 711 O O . ALA A 1 96 ? 18.080 1.500 -14.624 1.00 78.88 96 ALA A O 1
ATOM 712 N N . PHE A 1 97 ? 17.319 1.982 -16.679 1.00 77.88 97 PHE A N 1
ATOM 713 C CA . PHE A 1 97 ? 18.390 2.933 -17.018 1.00 77.88 97 PHE A CA 1
ATOM 714 C C . PHE A 1 97 ? 19.820 2.382 -16.826 1.00 77.88 97 PHE A C 1
ATOM 716 O O . PHE A 1 97 ? 20.749 3.132 -16.550 1.00 77.88 97 PHE A O 1
ATOM 723 N N . GLY A 1 98 ? 20.005 1.065 -16.988 1.00 80.56 98 GLY A N 1
ATOM 724 C CA . GLY A 1 98 ? 21.296 0.397 -16.781 1.00 80.56 98 GLY A CA 1
ATOM 725 C C . GLY A 1 98 ? 21.646 0.113 -15.315 1.00 80.56 98 GLY A C 1
ATOM 726 O O . GLY A 1 98 ? 22.732 -0.394 -15.056 1.00 80.56 98 GLY A O 1
ATOM 727 N N . ILE A 1 99 ? 20.733 0.400 -14.384 1.00 81.69 99 ILE A N 1
ATOM 728 C CA . ILE A 1 99 ? 20.892 0.193 -12.944 1.00 81.69 99 ILE A CA 1
ATOM 729 C C . ILE A 1 99 ? 19.978 -0.949 -12.502 1.00 81.69 99 ILE A C 1
ATOM 731 O O . ILE A 1 99 ? 18.808 -1.031 -12.891 1.00 81.69 99 ILE A O 1
ATOM 735 N N . GLU A 1 100 ? 20.524 -1.845 -11.691 1.00 86.50 100 GLU A N 1
ATOM 736 C CA . GLU A 1 100 ? 19.790 -2.960 -11.106 1.00 86.50 100 GLU A CA 1
ATOM 737 C C . GLU A 1 100 ? 18.905 -2.460 -9.958 1.00 86.50 100 GLU A C 1
ATOM 739 O O . GLU A 1 100 ? 19.346 -1.708 -9.096 1.00 86.50 100 GLU A O 1
ATOM 744 N N . ASN A 1 101 ? 17.635 -2.845 -9.972 1.00 85.62 101 ASN A N 1
ATOM 745 C CA . ASN A 1 101 ? 16.624 -2.404 -9.024 1.00 85.62 101 ASN A CA 1
ATOM 746 C C . ASN A 1 101 ? 15.786 -3.593 -8.546 1.00 85.62 101 ASN A C 1
ATOM 748 O O . ASN A 1 101 ? 15.718 -4.640 -9.196 1.00 85.62 101 ASN A O 1
ATOM 752 N N . PHE A 1 102 ? 15.110 -3.397 -7.416 1.00 89.94 102 PHE A N 1
ATOM 753 C CA . PHE A 1 102 ? 14.105 -4.314 -6.892 1.00 89.94 102 PHE A CA 1
ATOM 754 C C . PHE A 1 102 ? 12.747 -3.628 -6.849 1.00 89.94 102 PHE A C 1
ATOM 756 O O . PHE A 1 102 ? 12.652 -2.456 -6.476 1.00 89.94 102 PHE A O 1
ATOM 763 N N . GLY A 1 103 ? 11.689 -4.361 -7.171 1.00 91.81 103 GLY A N 1
ATOM 764 C CA . GLY A 1 103 ? 10.335 -3.830 -7.104 1.00 91.81 103 GLY A CA 1
ATOM 765 C C . GLY A 1 103 ? 9.301 -4.771 -7.691 1.00 91.81 103 GLY A C 1
ATOM 766 O O . GLY A 1 103 ? 9.407 -5.986 -7.520 1.00 91.81 103 GLY A O 1
ATOM 767 N N . TYR A 1 104 ? 8.293 -4.187 -8.333 1.00 93.69 104 TYR A N 1
ATOM 768 C CA . TYR A 1 104 ? 7.059 -4.865 -8.718 1.00 93.69 104 TYR A CA 1
ATOM 769 C C . TYR A 1 104 ? 6.616 -4.445 -10.124 1.00 93.69 104 TYR A C 1
ATOM 771 O O . TYR A 1 104 ? 6.816 -3.293 -10.519 1.00 93.69 104 TYR A O 1
ATOM 779 N N . HIS A 1 105 ? 5.993 -5.366 -10.851 1.00 94.19 105 HIS A N 1
ATOM 780 C CA . HIS A 1 105 ? 5.336 -5.162 -12.145 1.00 94.19 105 HIS A CA 1
ATOM 781 C C . HIS A 1 105 ? 4.021 -5.951 -12.176 1.00 94.19 105 HIS A C 1
ATOM 783 O O . HIS A 1 105 ? 3.786 -6.765 -11.286 1.00 94.19 105 HIS A O 1
ATOM 789 N N . ASP A 1 106 ? 3.186 -5.706 -13.186 1.00 94.94 106 ASP A N 1
ATOM 790 C CA . ASP A 1 106 ? 1.851 -6.292 -13.375 1.00 94.94 106 ASP A CA 1
ATOM 791 C C . ASP A 1 106 ? 0.892 -6.038 -12.201 1.00 94.94 106 ASP A C 1
ATOM 793 O O . ASP A 1 106 ? 0.077 -5.126 -12.260 1.00 94.94 106 ASP A O 1
ATOM 797 N N . GLU A 1 107 ? 0.997 -6.787 -11.105 1.00 96.19 107 GLU A N 1
ATOM 798 C CA . GLU A 1 107 ? 0.146 -6.622 -9.928 1.00 96.19 107 GLU A CA 1
ATOM 799 C C . GLU A 1 107 ? 0.957 -6.753 -8.636 1.00 96.19 107 GLU A C 1
ATOM 801 O O . GLU A 1 107 ? 1.794 -7.641 -8.474 1.00 96.19 107 GLU A O 1
ATOM 806 N N . VAL A 1 108 ? 0.661 -5.892 -7.663 1.00 96.31 108 VAL A N 1
ATOM 807 C CA . VAL A 1 108 ? 1.128 -6.065 -6.286 1.00 96.31 108 VAL A CA 1
ATOM 808 C C . VAL A 1 108 ? 0.052 -5.637 -5.300 1.00 96.31 108 VAL A C 1
ATOM 810 O O . VAL A 1 108 ? -0.572 -4.589 -5.443 1.00 96.31 108 VAL A O 1
ATOM 813 N N . VAL A 1 109 ? -0.137 -6.433 -4.248 1.00 96.88 109 VAL A N 1
ATOM 814 C CA . VAL A 1 109 ? -0.929 -6.039 -3.081 1.00 96.88 109 VAL A CA 1
ATOM 815 C C . VAL A 1 109 ? 0.001 -5.914 -1.888 1.00 96.88 109 VAL A C 1
ATOM 817 O O . VAL A 1 109 ? 0.542 -6.911 -1.412 1.00 96.88 109 VAL A O 1
ATOM 820 N N . PHE A 1 110 ? 0.173 -4.694 -1.386 1.00 96.12 110 PHE A N 1
ATOM 821 C CA . PHE A 1 110 ? 0.914 -4.446 -0.154 1.00 96.12 110 PHE A CA 1
ATOM 822 C C . PHE A 1 110 ? 0.024 -4.745 1.050 1.00 96.12 110 PHE A C 1
ATOM 824 O O . PHE A 1 110 ? -1.009 -4.084 1.187 1.00 96.12 110 PHE A O 1
ATOM 831 N N . PRO A 1 111 ? 0.372 -5.712 1.918 1.00 97.00 111 PRO A N 1
ATOM 832 C CA . PRO A 1 111 ? -0.416 -6.007 3.103 1.00 97.00 111 PRO A CA 1
ATOM 833 C C . PRO A 1 111 ? -0.297 -4.883 4.125 1.00 97.00 111 PRO A C 1
ATOM 835 O O . PRO A 1 111 ? 0.782 -4.340 4.367 1.00 97.00 111 PRO A O 1
ATOM 838 N N . ILE A 1 112 ? -1.420 -4.560 4.752 1.00 96.75 112 ILE A N 1
ATOM 839 C CA . ILE A 1 112 ? -1.525 -3.483 5.725 1.00 96.75 112 ILE A CA 1
ATOM 840 C C . ILE A 1 112 ? -2.239 -4.031 6.952 1.00 96.75 112 ILE A C 1
ATOM 842 O O . ILE A 1 112 ? -3.350 -4.561 6.865 1.00 96.75 112 ILE A O 1
ATOM 846 N N . ARG A 1 113 ? -1.615 -3.886 8.119 1.00 97.38 113 ARG A N 1
ATOM 847 C CA . ARG A 1 113 ? -2.282 -4.091 9.403 1.00 97.38 113 ARG A CA 1
ATOM 848 C C . ARG A 1 113 ? -2.578 -2.737 10.026 1.00 97.38 113 ARG A C 1
ATOM 850 O O . ARG A 1 113 ? -1.672 -1.957 10.293 1.00 97.38 113 ARG A O 1
ATOM 857 N N . ILE A 1 114 ? -3.853 -2.490 10.280 1.00 96.94 114 ILE A N 1
ATOM 858 C CA . ILE A 1 114 ? -4.347 -1.261 10.895 1.00 96.94 114 ILE A CA 1
ATOM 859 C C . ILE A 1 114 ? -4.684 -1.571 12.348 1.00 96.94 114 ILE A C 1
ATOM 861 O O . ILE A 1 114 ? -5.385 -2.547 12.619 1.00 96.94 114 ILE A O 1
ATOM 865 N N . THR A 1 115 ? -4.202 -0.747 13.272 1.00 98.06 115 THR A N 1
ATOM 866 C CA . THR A 1 115 ? -4.641 -0.751 14.673 1.00 98.06 115 THR A CA 1
ATOM 867 C C . THR A 1 115 ? -5.696 0.331 14.847 1.00 98.06 115 THR A C 1
ATOM 869 O O . THR A 1 115 ? -5.469 1.470 14.442 1.00 98.06 115 THR A O 1
ATOM 872 N N . LEU A 1 116 ? -6.841 -0.012 15.434 1.00 97.75 116 LEU A N 1
ATOM 873 C CA . LEU A 1 116 ? -7.945 0.923 15.666 1.00 97.75 116 LEU A CA 1
ATOM 874 C C . LEU A 1 116 ? -7.731 1.704 16.969 1.00 97.75 116 LEU A C 1
ATOM 876 O O . LEU A 1 116 ? -7.228 1.146 17.945 1.00 97.75 116 LEU A O 1
ATOM 880 N N . GLU A 1 117 ? -8.124 2.979 16.994 1.00 97.94 117 GLU A N 1
ATOM 881 C CA . GLU A 1 117 ? -8.111 3.800 18.222 1.00 97.94 117 GLU A CA 1
ATOM 882 C C . GLU A 1 117 ? -9.221 3.359 19.185 1.00 97.94 117 GLU A C 1
ATOM 884 O O . GLU A 1 117 ? -9.009 3.233 20.391 1.00 97.94 117 GLU A O 1
ATOM 889 N N . GLU A 1 118 ? -10.390 3.060 18.627 1.00 97.75 118 GLU A N 1
ATOM 890 C CA . GLU A 1 118 ? -11.599 2.589 19.287 1.00 97.75 118 GLU A CA 1
ATOM 891 C C . GLU A 1 118 ? -11.957 1.188 18.752 1.00 97.75 118 GLU A C 1
ATOM 893 O O . GLU A 1 118 ? -12.569 1.052 17.683 1.00 97.75 118 GLU A O 1
ATOM 898 N N . PRO A 1 119 ? -11.576 0.113 19.470 1.00 97.06 119 PRO A N 1
ATOM 899 C CA . PRO A 1 119 ? -11.869 -1.256 19.060 1.00 97.06 119 PRO A CA 1
ATOM 900 C C . PRO A 1 119 ? -13.366 -1.515 18.857 1.00 97.06 119 PRO A C 1
ATOM 902 O O . PRO A 1 119 ? -14.197 -1.158 19.692 1.00 97.06 119 PRO A O 1
ATOM 905 N N . GLY A 1 120 ? -13.719 -2.196 17.768 1.00 94.38 120 GLY A N 1
ATOM 906 C CA . GLY A 1 120 ? -15.108 -2.505 17.418 1.00 94.38 120 GLY A CA 1
ATOM 907 C C . GLY A 1 120 ? -15.909 -1.346 16.812 1.00 94.38 120 GLY A C 1
ATOM 908 O O . GLY A 1 120 ? -17.026 -1.582 16.352 1.00 94.38 120 GLY A O 1
ATOM 909 N N . ALA A 1 121 ? -15.376 -0.119 16.794 1.00 95.50 121 ALA A N 1
ATOM 910 C CA . ALA A 1 121 ? -16.020 1.019 16.145 1.00 95.50 121 ALA A CA 1
ATOM 911 C C . ALA A 1 121 ? -15.725 1.046 14.629 1.00 95.50 121 ALA A C 1
ATOM 913 O O . ALA A 1 121 ? -14.728 0.471 14.181 1.00 95.50 121 ALA A O 1
ATOM 914 N N . PRO A 1 122 ? -16.567 1.713 13.814 1.00 94.31 122 PRO A N 1
ATOM 915 C CA . PRO A 1 122 ? -16.296 1.901 12.391 1.00 94.31 122 PRO A CA 1
ATOM 916 C C . PRO A 1 122 ? -14.952 2.594 12.139 1.00 94.31 122 PRO A C 1
ATOM 918 O O . PRO A 1 122 ? -14.526 3.450 12.912 1.00 94.31 122 PRO A O 1
ATOM 921 N N . VAL A 1 123 ? -14.310 2.255 11.024 1.00 95.19 123 VAL A N 1
ATOM 922 C CA . VAL A 1 123 ? -13.049 2.856 10.569 1.00 95.19 123 VAL A CA 1
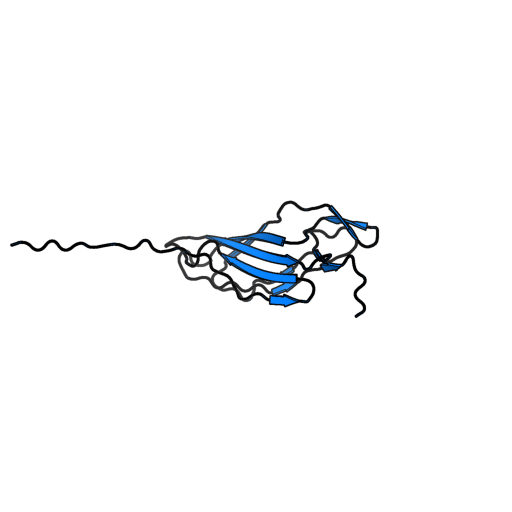ATOM 923 C C . VAL A 1 123 ? -13.237 3.429 9.170 1.00 95.19 123 VAL A C 1
ATOM 925 O O . VAL A 1 123 ? -13.947 2.850 8.345 1.00 95.19 123 VAL A O 1
ATOM 928 N N . ARG A 1 124 ? -12.602 4.569 8.892 1.00 95.25 124 ARG A N 1
ATOM 929 C CA . ARG A 1 124 ? -12.516 5.139 7.543 1.00 95.25 124 ARG A CA 1
ATOM 930 C C . ARG A 1 124 ? -11.054 5.209 7.142 1.00 95.25 124 ARG A C 1
ATOM 932 O O . ARG A 1 124 ? -10.267 5.843 7.834 1.00 95.25 124 ARG A O 1
ATOM 939 N N . LEU A 1 125 ? 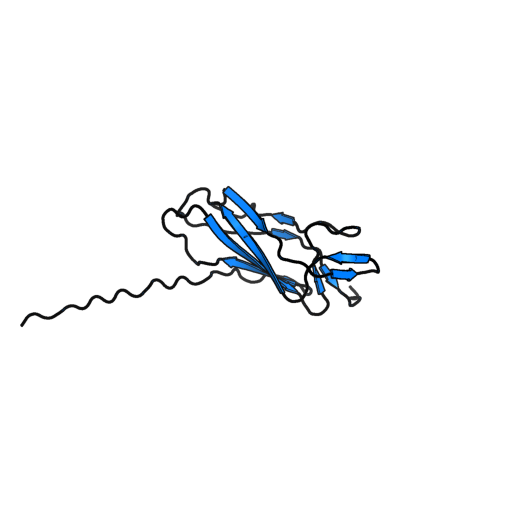-10.716 4.604 6.010 1.00 95.50 125 LEU A N 1
ATOM 940 C CA . LEU A 1 125 ? -9.362 4.627 5.466 1.00 95.50 125 LEU A CA 1
ATOM 941 C C . LEU A 1 125 ? -9.279 5.627 4.316 1.00 95.50 125 LEU A C 1
ATOM 943 O O . LEU A 1 125 ? -10.135 5.636 3.431 1.00 95.50 125 LEU A O 1
ATOM 947 N N . SER A 1 126 ? -8.245 6.457 4.346 1.00 96.12 126 SER A N 1
ATOM 948 C CA . SER A 1 126 ? -7.863 7.369 3.273 1.00 96.12 126 SER A CA 1
ATOM 949 C C . SER A 1 126 ? -6.348 7.346 3.165 1.00 96.12 126 SER A C 1
ATOM 951 O O . SER A 1 126 ? -5.670 7.544 4.172 1.00 96.12 126 SER A O 1
ATOM 953 N N . ALA A 1 127 ? -5.844 7.097 1.962 1.00 94.88 127 ALA A N 1
ATOM 954 C CA . ALA A 1 127 ? -4.421 7.045 1.672 1.00 94.88 127 ALA A CA 1
ATOM 955 C C . ALA A 1 127 ? -4.113 7.973 0.498 1.00 94.88 127 ALA A C 1
ATOM 957 O O . ALA A 1 127 ? -4.639 7.763 -0.596 1.00 94.88 127 ALA A O 1
ATOM 958 N N . ASP A 1 128 ? -3.256 8.961 0.724 1.00 94.62 128 ASP A N 1
ATOM 959 C CA . ASP A 1 128 ? -2.610 9.727 -0.338 1.00 94.62 128 ASP A CA 1
ATOM 960 C C . ASP A 1 128 ? -1.277 9.056 -0.663 1.00 94.62 128 ASP A C 1
ATOM 962 O O . ASP A 1 128 ? -0.380 8.977 0.176 1.00 94.62 128 ASP A O 1
ATOM 966 N N . VAL A 1 129 ? -1.178 8.494 -1.867 1.00 92.19 129 VAL A N 1
ATOM 967 C CA . VAL A 1 129 ? -0.097 7.582 -2.249 1.00 92.19 129 VAL A CA 1
ATOM 968 C C . VAL A 1 129 ? 0.813 8.255 -3.271 1.00 92.19 129 VAL A C 1
ATOM 970 O O . VAL A 1 129 ? 0.407 8.520 -4.402 1.00 92.19 129 VAL A O 1
ATOM 973 N N . THR A 1 130 ? 2.073 8.463 -2.895 1.00 90.06 130 THR A N 1
ATOM 974 C C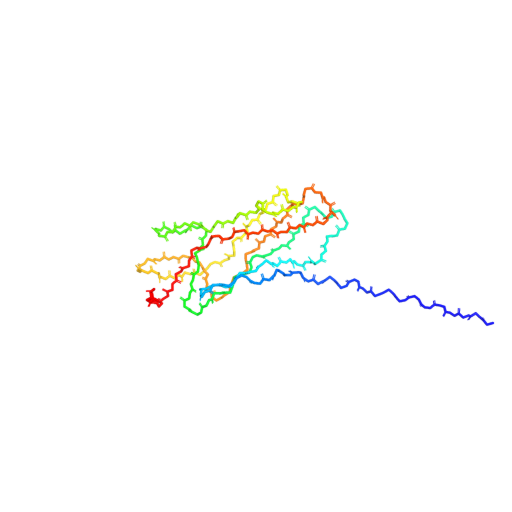A . THR A 1 130 ? 3.143 8.906 -3.792 1.00 90.06 130 THR A CA 1
ATOM 975 C C . THR A 1 130 ? 4.027 7.717 -4.141 1.00 90.06 130 THR A C 1
ATOM 977 O O . THR A 1 130 ? 4.710 7.152 -3.287 1.00 90.06 130 THR A O 1
ATOM 980 N N . LEU A 1 131 ? 4.019 7.332 -5.417 1.00 87.81 131 LEU A N 1
ATOM 981 C CA . LEU A 1 131 ? 4.783 6.206 -5.950 1.00 87.81 131 LEU A CA 1
ATOM 982 C C . LEU A 1 131 ? 5.698 6.677 -7.072 1.00 87.81 131 LEU A C 1
ATOM 984 O O . LEU A 1 131 ? 5.292 7.448 -7.941 1.00 87.81 131 LEU A O 1
ATOM 988 N N . LEU A 1 132 ? 6.913 6.138 -7.098 1.00 87.25 132 LEU A N 1
ATOM 989 C CA . LEU A 1 132 ? 7.743 6.199 -8.290 1.00 87.25 132 LEU A CA 1
ATOM 990 C C . LEU A 1 132 ? 7.421 5.038 -9.218 1.00 87.25 132 LEU A C 1
ATOM 992 O O . LEU A 1 132 ? 7.360 3.881 -8.796 1.00 87.25 132 LEU A O 1
ATOM 996 N N . THR A 1 133 ? 7.271 5.358 -10.498 1.00 88.50 133 THR A N 1
ATOM 997 C CA . THR A 1 133 ? 7.055 4.379 -11.559 1.00 88.50 133 THR A CA 1
ATOM 998 C C . THR A 1 133 ? 8.024 4.622 -12.707 1.00 88.50 133 THR A C 1
ATOM 1000 O O . THR A 1 133 ? 8.224 5.769 -13.111 1.00 88.50 133 THR A O 1
ATOM 1003 N N . CYS A 1 134 ? 8.589 3.561 -13.273 1.00 86.38 134 CYS A N 1
ATOM 1004 C CA . CYS A 1 134 ? 9.390 3.622 -14.494 1.00 86.38 134 CYS A CA 1
ATOM 1005 C C . CYS A 1 134 ? 8.757 2.772 -15.595 1.00 86.38 134 CYS A C 1
ATOM 1007 O O . CYS A 1 134 ? 8.107 1.773 -15.301 1.00 86.38 134 CYS A O 1
ATOM 1009 N N . SER A 1 135 ? 8.977 3.150 -16.855 1.00 83.25 135 SER A N 1
ATOM 1010 C CA . SER A 1 135 ? 8.550 2.373 -18.022 1.00 83.25 135 SER A CA 1
ATOM 1011 C C . SER A 1 135 ? 9.761 1.918 -18.828 1.00 83.25 135 SER A C 1
ATOM 1013 O O . SER A 1 135 ? 10.716 2.680 -19.001 1.00 83.25 135 SER A O 1
ATOM 1015 N N . ASP A 1 136 ? 9.698 0.700 -19.365 1.00 70.62 136 ASP A N 1
ATOM 1016 C CA . ASP A 1 136 ? 10.672 0.202 -20.349 1.00 70.62 136 ASP A CA 1
ATOM 1017 C C . ASP A 1 136 ? 10.561 0.943 -21.693 1.00 70.62 136 ASP A C 1
ATOM 1019 O O . ASP A 1 136 ? 11.486 0.940 -22.510 1.00 70.62 136 ASP A O 1
ATOM 1023 N N . ILE A 1 137 ? 9.426 1.603 -21.929 1.00 59.16 137 ILE A N 1
ATOM 1024 C CA . ILE A 1 137 ? 9.143 2.370 -23.134 1.00 59.16 137 ILE A CA 1
ATOM 1025 C C . ILE A 1 137 ? 9.435 3.839 -22.829 1.00 59.16 137 ILE A C 1
ATOM 1027 O O . ILE A 1 137 ? 8.892 4.423 -21.894 1.00 59.16 137 ILE A O 1
ATOM 1031 N N . ARG A 1 138 ? 10.282 4.480 -23.646 1.00 53.44 138 ARG A N 1
ATOM 1032 C CA . ARG A 1 138 ? 10.416 5.943 -23.626 1.00 53.44 138 ARG A CA 1
ATOM 1033 C C . ARG A 1 138 ? 9.079 6.548 -24.048 1.00 53.44 138 ARG A C 1
ATOM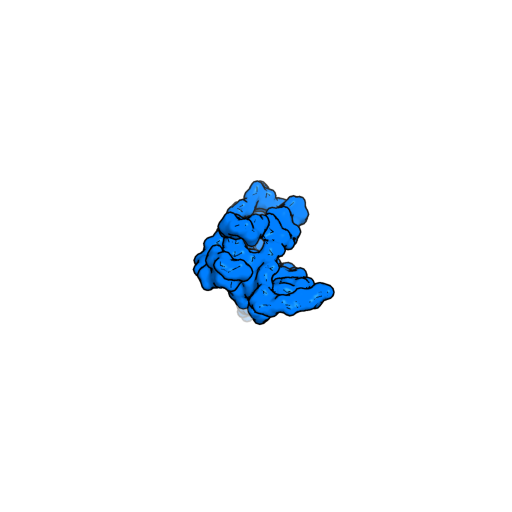 1035 O O . ARG A 1 138 ? 8.810 6.646 -25.240 1.00 53.44 138 ARG A O 1
ATOM 1042 N N . VAL A 1 139 ? 8.255 6.932 -23.078 1.00 53.06 139 VAL A N 1
ATOM 1043 C CA . VAL A 1 139 ? 7.017 7.675 -23.320 1.00 53.06 139 VAL A CA 1
ATOM 1044 C C . VAL A 1 139 ? 7.413 9.115 -23.665 1.00 53.06 139 VAL A C 1
ATOM 1046 O O . VAL A 1 139 ? 7.991 9.789 -22.808 1.00 53.06 139 VAL A O 1
ATOM 1049 N N . PRO A 1 140 ? 7.185 9.602 -24.898 1.00 43.25 140 PRO A N 1
ATOM 1050 C CA . PRO A 1 140 ? 7.305 11.027 -25.164 1.00 43.25 140 PRO A CA 1
ATOM 1051 C C . PRO A 1 140 ? 6.192 11.739 -24.385 1.00 43.25 140 PRO A C 1
ATOM 1053 O O . PRO A 1 140 ? 5.027 11.360 -24.498 1.00 43.25 140 PRO A O 1
ATOM 1056 N N . GLN A 1 141 ? 6.582 12.699 -23.548 1.00 45.78 141 GLN A N 1
ATOM 1057 C CA . GLN A 1 141 ? 5.675 13.560 -22.784 1.00 45.78 141 GLN A CA 1
ATOM 1058 C C . GLN A 1 141 ? 5.180 14.702 -23.674 1.00 45.78 141 GLN A C 1
ATOM 1060 O O . GLN A 1 141 ? 6.021 15.241 -24.434 1.00 45.78 141 GLN A O 1
#

Radius of gyration: 20.26 Å; Cα contacts (8 Å, |Δi|>4): 275; chains: 1; bounding box: 74×42×45 Å

pLDDT: mean 86.15, std 14.39, range [43.09, 98.06]

Mean predicted aligned error: 7.72 Å